Protein AF-A0A6J1PWT7-F1 (afdb_monomer)

Sequence (152 aa):
MKASVVERFNRTLKNDMWKLFTLQGSYRWIDSLPRLLSNYNRRRHRTIRMRPADVTPTVAEQLLRTGYTPNWTTEIFRIAKVQRTNPVMYLLKDVRGEAIAGGFYKHELLRVSNPDVYLVEKVLRKRGNRAFVKWLGMDSSHNSWIDKASVL

Organism: NCBI:txid300111

InterPro domains:
  IPR000953 Chromo/chromo shadow domain [PS50013] (118-152)
  IPR012337 Ribonuclease H-like superfamily [SSF53098] (5-54)
  IPR016197 Chromo-like domain superfamily [SSF54160] (61-150)
  IPR036397 Ribonuclease H superfamily [G3DSA:3.30.420.10] (2-62)

Mean predicted aligned error: 10.71 Å

pLDDT: mean 87.84, std 8.94, range [51.16, 96.56]

Solvent-accessible surface area (backbone atoms only — not comparable to full-atom values): 9424 Å² total; per-residue (Å²): 132,70,65,66,60,58,50,51,51,52,54,53,51,50,53,56,48,52,55,50,26,70,74,69,76,45,86,77,49,76,86,48,42,65,58,52,52,50,52,59,31,67,38,72,37,82,89,80,71,41,30,64,72,72,62,45,74,70,56,47,53,51,44,52,62,69,79,55,57,80,81,69,72,73,55,75,69,43,80,72,44,79,44,90,51,95,74,52,29,34,31,37,15,45,88,90,64,52,74,48,90,65,72,41,44,70,93,78,55,79,88,72,92,59,86,90,68,80,57,76,64,42,79,78,46,77,57,91,70,30,33,31,32,37,44,39,74,57,64,79,90,69,44,45,77,41,54,58,87,75,62,130

Nearest PDB structures (foldseek):
  8jvv-assembly1_A  TM=6.245E-01  e=6.963E+00  synthetic construct
  4mlk-assembly1_A  TM=4.136E-01  e=5.110E+00  Chlamydia trachomatis L2/434/Bu

Structure (mmCIF, N/CA/C/O backbone):
data_AF-A0A6J1PWT7-F1
#
_entry.id   AF-A0A6J1PWT7-F1
#
loop_
_atom_site.group_PDB
_atom_site.id
_atom_site.type_symbol
_atom_site.label_atom_id
_atom_site.label_alt_id
_atom_site.label_comp_id
_atom_site.label_asym_id
_atom_site.label_entity_id
_atom_site.label_seq_id
_atom_site.pdbx_PDB_ins_code
_atom_site.Cartn_x
_atom_site.Cartn_y
_atom_site.Cartn_z
_atom_site.occupancy
_atom_site.B_iso_or_equiv
_atom_site.auth_seq_id
_atom_site.auth_comp_id
_atom_site.auth_asym_id
_atom_site.auth_atom_id
_atom_site.pdbx_PDB_model_num
ATOM 1 N N . MET A 1 1 ? -5.196 -1.458 -10.859 1.00 51.16 1 MET A N 1
ATOM 2 C CA . MET A 1 1 ? -3.811 -1.920 -11.100 1.00 51.16 1 MET A CA 1
ATOM 3 C C . MET A 1 1 ? -2.907 -1.019 -10.272 1.00 51.16 1 MET A C 1
ATOM 5 O O . MET A 1 1 ? -2.998 0.185 -10.443 1.00 51.16 1 MET A O 1
ATOM 9 N N . LYS A 1 2 ? -2.172 -1.552 -9.286 1.00 56.56 2 LYS A N 1
ATOM 10 C CA . LYS A 1 2 ? -1.450 -0.728 -8.298 1.00 56.56 2 LYS A CA 1
ATOM 11 C C . LYS A 1 2 ? -0.297 0.033 -8.968 1.00 56.56 2 LYS A C 1
ATOM 13 O O . LYS A 1 2 ? 0.543 -0.603 -9.608 1.00 56.56 2 LYS A O 1
ATOM 18 N N . ALA A 1 3 ? -0.224 1.352 -8.774 1.00 65.75 3 ALA A N 1
ATOM 19 C CA . ALA A 1 3 ? 0.875 2.195 -9.262 1.00 65.75 3 ALA A CA 1
ATOM 20 C C . ALA A 1 3 ? 2.259 1.669 -8.825 1.00 65.75 3 ALA A C 1
ATOM 22 O O . ALA A 1 3 ? 3.229 1.750 -9.576 1.00 65.75 3 ALA A O 1
ATOM 23 N N . SER A 1 4 ? 2.319 0.985 -7.679 1.00 70.19 4 SER A N 1
ATOM 24 C CA . SER A 1 4 ? 3.531 0.376 -7.120 1.00 70.19 4 SER A CA 1
ATOM 25 C C . SER A 1 4 ? 4.267 -0.614 -8.039 1.00 70.19 4 SER A C 1
ATOM 27 O O . SER A 1 4 ? 5.479 -0.802 -7.899 1.00 70.19 4 SER A O 1
ATOM 29 N N . VAL A 1 5 ? 3.580 -1.259 -8.991 1.00 74.62 5 VAL A N 1
ATOM 30 C CA . VAL A 1 5 ? 4.226 -2.162 -9.965 1.00 74.62 5 VAL A CA 1
ATOM 31 C C . VAL A 1 5 ? 5.031 -1.361 -10.981 1.00 74.62 5 VAL A C 1
ATOM 33 O O . VAL A 1 5 ? 6.203 -1.661 -11.223 1.00 74.62 5 VAL A O 1
ATOM 36 N N . VAL A 1 6 ? 4.413 -0.309 -11.517 1.00 81.00 6 VAL A N 1
ATOM 37 C CA . VAL A 1 6 ? 5.044 0.629 -12.449 1.00 81.00 6 VAL A CA 1
ATOM 38 C C . VAL A 1 6 ? 6.171 1.383 -11.745 1.00 81.00 6 VAL A C 1
ATOM 40 O O . VAL A 1 6 ? 7.259 1.518 -12.295 1.00 81.00 6 VAL A O 1
ATOM 43 N N . GLU A 1 7 ? 5.977 1.791 -10.491 1.00 83.56 7 GLU A N 1
ATOM 44 C CA . GLU A 1 7 ? 7.024 2.425 -9.684 1.00 83.56 7 GLU A CA 1
ATOM 45 C C . GLU A 1 7 ? 8.226 1.507 -9.460 1.00 83.56 7 GLU A C 1
ATOM 47 O O . GLU A 1 7 ? 9.372 1.942 -9.589 1.00 83.56 7 GLU A O 1
ATOM 52 N N . ARG A 1 8 ? 7.996 0.221 -9.162 1.00 84.31 8 ARG A N 1
ATOM 53 C CA . ARG A 1 8 ? 9.081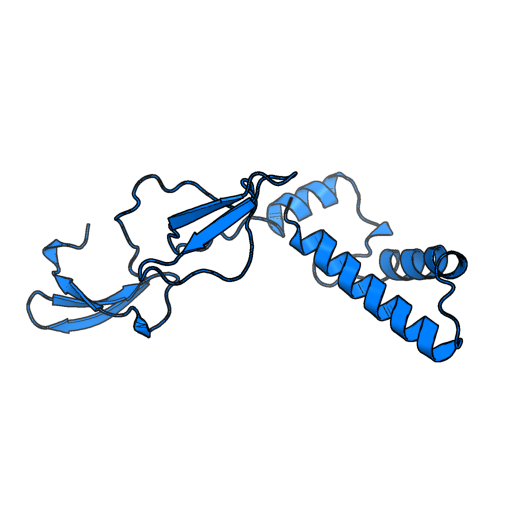 -0.755 -9.002 1.00 84.31 8 ARG A CA 1
ATOM 54 C C . ARG A 1 8 ? 9.853 -0.934 -10.304 1.00 84.31 8 ARG A C 1
ATOM 56 O O . ARG A 1 8 ? 11.082 -0.941 -10.260 1.00 84.31 8 ARG A O 1
ATOM 63 N N . PHE A 1 9 ? 9.148 -1.052 -11.430 1.00 88.69 9 PHE A N 1
ATOM 64 C CA . PHE A 1 9 ? 9.759 -1.095 -12.757 1.00 88.69 9 PHE A CA 1
ATOM 65 C C . PHE A 1 9 ? 10.614 0.152 -13.008 1.00 88.69 9 PHE A C 1
ATOM 67 O O . PHE A 1 9 ? 11.813 0.026 -13.253 1.00 88.69 9 PHE A O 1
ATOM 74 N N . ASN A 1 10 ? 10.035 1.342 -12.835 1.00 90.31 10 ASN A N 1
ATOM 75 C CA . ASN A 1 10 ? 10.714 2.619 -13.041 1.00 90.31 10 ASN A CA 1
ATOM 76 C C . ASN A 1 10 ? 11.950 2.762 -12.151 1.00 90.31 10 ASN A C 1
ATOM 78 O O . ASN A 1 10 ? 12.996 3.205 -12.618 1.00 90.31 10 ASN A O 1
ATOM 82 N N . ARG A 1 11 ? 11.867 2.362 -10.878 1.00 91.75 11 ARG A N 1
ATOM 83 C CA . ARG A 1 11 ? 13.006 2.388 -9.952 1.00 91.75 11 ARG A CA 1
ATOM 84 C C . ARG A 1 11 ? 14.127 1.459 -10.411 1.00 91.75 11 ARG A C 1
ATOM 86 O O . ARG A 1 11 ? 15.285 1.863 -10.410 1.00 91.75 11 ARG A O 1
ATOM 93 N N . THR A 1 12 ? 13.804 0.230 -10.816 1.00 92.38 12 THR A N 1
ATOM 94 C CA . THR A 1 12 ? 14.805 -0.713 -11.334 1.00 92.38 12 THR A CA 1
ATOM 95 C C . THR A 1 12 ? 15.450 -0.192 -12.615 1.00 92.38 12 THR A C 1
ATOM 97 O O . THR A 1 12 ? 16.674 -0.197 -12.711 1.00 92.38 12 THR A O 1
ATOM 100 N N . LEU A 1 13 ? 14.650 0.305 -13.561 1.00 92.62 13 LEU A N 1
ATOM 101 C CA . LEU A 1 13 ? 15.151 0.838 -14.822 1.00 92.62 13 LEU A CA 1
ATOM 102 C C . LEU A 1 13 ? 16.062 2.049 -14.592 1.00 92.62 13 LEU A C 1
ATOM 104 O O . LEU A 1 13 ? 17.173 2.073 -15.110 1.00 92.62 13 LEU A O 1
ATOM 108 N N . LYS A 1 14 ? 15.647 3.001 -13.744 1.00 92.69 14 LYS A N 1
ATOM 109 C CA . LYS A 1 14 ? 16.476 4.153 -13.356 1.00 92.69 14 LYS A CA 1
ATOM 110 C C . LYS A 1 14 ? 17.803 3.715 -12.742 1.00 92.69 14 LYS A C 1
ATOM 112 O O . LYS A 1 14 ? 18.837 4.255 -13.110 1.00 92.69 14 LYS A O 1
ATOM 117 N N . ASN A 1 15 ? 17.797 2.729 -11.846 1.00 94.31 15 ASN A N 1
ATOM 118 C CA . ASN A 1 15 ? 19.030 2.232 -11.232 1.00 94.31 15 ASN A CA 1
ATOM 119 C C . ASN A 1 15 ? 19.996 1.634 -12.264 1.00 94.31 15 ASN A C 1
ATOM 121 O O . ASN A 1 15 ? 21.200 1.866 -12.178 1.00 94.31 15 ASN A O 1
ATOM 125 N N . ASP A 1 16 ? 19.488 0.869 -13.231 1.00 92.75 16 ASP A N 1
ATOM 126 C CA . ASP A 1 16 ? 20.328 0.288 -14.280 1.00 92.75 16 ASP A CA 1
ATOM 127 C C . ASP A 1 16 ? 20.820 1.363 -15.274 1.00 92.75 16 ASP A C 1
ATOM 129 O O . ASP A 1 16 ? 21.974 1.312 -15.699 1.00 92.75 16 ASP A O 1
ATOM 133 N N . MET A 1 17 ? 20.006 2.386 -15.568 1.00 92.62 17 MET A N 1
ATOM 134 C CA . MET A 1 17 ? 20.426 3.567 -16.338 1.00 92.62 17 MET A CA 1
ATOM 135 C C . MET A 1 17 ? 21.554 4.331 -15.640 1.00 92.62 17 MET A C 1
ATOM 137 O O . MET A 1 17 ? 22.563 4.626 -16.270 1.00 92.62 17 MET A O 1
ATOM 141 N N . TRP A 1 18 ? 21.427 4.596 -14.336 1.00 92.94 18 TRP A N 1
ATOM 142 C CA . TRP A 1 18 ? 22.450 5.308 -13.565 1.00 92.94 18 TRP A CA 1
ATOM 143 C C . TRP A 1 18 ? 23.803 4.603 -13.599 1.00 92.94 18 TRP A C 1
ATOM 145 O O . TRP A 1 18 ? 24.820 5.252 -13.820 1.00 92.94 18 TRP A O 1
ATOM 155 N N . LYS A 1 19 ? 23.819 3.272 -13.470 1.00 91.81 19 LYS A N 1
ATOM 156 C CA . LYS A 1 19 ? 25.056 2.489 -13.606 1.00 91.81 19 LYS A CA 1
ATOM 157 C C . LYS A 1 19 ? 25.697 2.671 -14.980 1.00 91.81 19 LYS A C 1
ATOM 159 O O . LYS A 1 19 ? 26.909 2.839 -15.059 1.00 91.81 19 LYS A O 1
ATOM 164 N N . LEU A 1 20 ? 24.903 2.644 -16.054 1.00 90.19 20 LEU A N 1
ATOM 165 C CA . LEU A 1 20 ? 25.423 2.864 -17.406 1.00 90.19 20 LEU A CA 1
ATOM 166 C C . LEU A 1 20 ? 25.964 4.284 -17.588 1.00 90.19 20 LEU A C 1
ATOM 168 O O . LEU A 1 20 ? 27.046 4.439 -18.148 1.00 90.19 20 LEU A O 1
ATOM 172 N N . PHE A 1 21 ? 25.267 5.299 -17.076 1.00 92.12 21 PHE A N 1
ATOM 173 C CA . PHE A 1 21 ? 25.720 6.688 -17.167 1.00 92.12 21 PHE A CA 1
ATOM 174 C C . PHE A 1 21 ? 27.066 6.896 -16.478 1.00 92.12 21 PHE A C 1
ATOM 176 O O . PHE A 1 21 ? 27.952 7.526 -17.051 1.00 92.12 21 PHE A O 1
ATOM 183 N N . THR A 1 22 ? 27.248 6.320 -15.286 1.00 92.12 22 THR A N 1
ATOM 184 C CA . THR A 1 22 ? 28.519 6.395 -14.555 1.00 92.12 22 THR A CA 1
ATOM 185 C C . THR A 1 22 ? 29.657 5.700 -15.304 1.00 92.12 22 THR A C 1
ATOM 187 O O . THR A 1 22 ? 30.769 6.213 -15.314 1.00 92.12 22 THR A O 1
ATOM 190 N N . LEU A 1 23 ? 29.393 4.561 -15.953 1.00 88.88 23 LEU A N 1
ATOM 191 C CA . LEU A 1 23 ? 30.418 3.810 -16.688 1.00 88.88 23 LEU A CA 1
ATOM 192 C C . LEU A 1 23 ? 30.807 4.460 -18.023 1.00 88.88 23 LEU A C 1
ATOM 194 O O . LEU A 1 23 ? 31.966 4.396 -18.416 1.00 88.88 23 LEU A O 1
ATOM 198 N N . GLN A 1 24 ? 29.845 5.049 -18.735 1.00 87.75 24 GLN A N 1
ATOM 199 C CA . GLN A 1 24 ? 30.055 5.605 -20.075 1.00 87.75 24 GLN A CA 1
ATOM 200 C C . GLN A 1 24 ? 30.421 7.100 -20.056 1.00 87.75 24 GLN A C 1
ATOM 202 O O . GLN A 1 24 ? 30.898 7.622 -21.060 1.00 87.75 24 GLN A O 1
ATOM 207 N N . GLY A 1 25 ? 30.162 7.809 -18.950 1.00 87.56 25 GLY A N 1
ATOM 208 C CA . GLY A 1 25 ? 30.348 9.262 -18.858 1.00 87.56 25 GLY A CA 1
ATOM 209 C C . GLY A 1 25 ? 29.354 10.064 -19.710 1.00 87.56 25 GLY A C 1
ATOM 210 O O . GLY A 1 25 ? 29.610 11.217 -20.045 1.00 87.56 25 GLY A O 1
ATOM 211 N N . SER A 1 26 ? 28.225 9.460 -20.097 1.00 86.94 26 SER A N 1
ATOM 212 C CA . SER A 1 26 ? 27.212 10.073 -20.961 1.00 86.94 26 SER A CA 1
ATOM 213 C C . SER A 1 26 ? 25.804 9.793 -20.453 1.00 86.94 26 SER A C 1
ATOM 215 O O . SER A 1 26 ? 25.492 8.679 -20.040 1.00 86.94 26 SER A O 1
ATOM 217 N N . TYR A 1 27 ? 24.932 10.795 -20.553 1.00 88.00 27 TYR A N 1
ATOM 218 C CA . TYR A 1 27 ? 23.511 10.700 -20.202 1.00 88.00 27 TYR A CA 1
ATOM 219 C C . TYR A 1 27 ? 22.617 10.334 -21.396 1.00 88.00 27 TYR A C 1
ATOM 221 O O . TYR A 1 27 ? 21.391 10.415 -2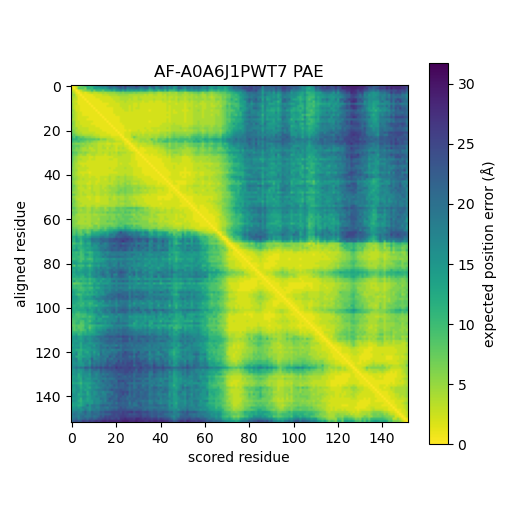1.305 1.00 88.00 27 TYR A O 1
ATOM 229 N N . ARG A 1 28 ? 23.198 9.946 -22.540 1.00 87.25 28 ARG A N 1
ATOM 230 C CA . ARG A 1 28 ? 22.429 9.487 -23.706 1.00 87.25 28 ARG A CA 1
ATOM 231 C C . ARG A 1 28 ? 21.802 8.124 -23.415 1.00 87.25 28 ARG A C 1
ATOM 233 O O . ARG A 1 28 ? 22.474 7.098 -23.409 1.00 87.25 28 ARG A O 1
ATOM 240 N N . TRP A 1 29 ? 20.498 8.118 -23.160 1.00 86.56 29 TRP A N 1
ATOM 241 C CA . TRP A 1 29 ? 19.771 6.921 -22.732 1.00 86.56 29 TRP A CA 1
ATOM 242 C C . TRP A 1 29 ? 18.996 6.215 -23.836 1.00 86.56 29 TRP A C 1
ATOM 244 O O . TRP A 1 29 ? 18.799 5.006 -23.729 1.00 86.56 29 TRP A O 1
ATOM 254 N N . ILE A 1 30 ? 18.567 6.937 -24.875 1.00 91.06 30 ILE A N 1
ATOM 255 C CA . ILE A 1 30 ? 17.691 6.409 -25.933 1.00 91.06 30 ILE A CA 1
ATOM 256 C C . ILE A 1 30 ? 18.317 5.167 -26.580 1.00 91.06 30 ILE A C 1
ATOM 258 O O . ILE A 1 30 ? 17.678 4.119 -26.634 1.00 91.06 30 ILE A O 1
ATOM 262 N N . ASP A 1 31 ? 19.598 5.239 -26.939 1.00 89.25 31 ASP A N 1
ATOM 263 C CA . ASP A 1 31 ? 20.323 4.134 -27.585 1.00 89.25 31 ASP A CA 1
ATOM 264 C C . ASP A 1 31 ? 20.564 2.943 -26.639 1.00 89.25 31 ASP A C 1
ATOM 266 O O . ASP A 1 31 ? 20.703 1.796 -27.066 1.00 89.25 31 ASP A O 1
ATOM 270 N N . SER A 1 32 ? 20.584 3.196 -25.327 1.00 87.50 32 SER A N 1
ATOM 271 C CA . SER A 1 32 ? 20.806 2.175 -24.296 1.00 87.50 32 SER A CA 1
ATOM 272 C C . SER A 1 32 ? 19.521 1.471 -23.857 1.00 87.50 32 SER A C 1
ATOM 274 O O . SER A 1 32 ? 19.578 0.366 -23.304 1.00 87.50 32 SER A O 1
ATOM 276 N N . LEU A 1 33 ? 18.352 2.073 -24.094 1.00 90.19 33 LEU A N 1
ATOM 277 C CA . LEU A 1 33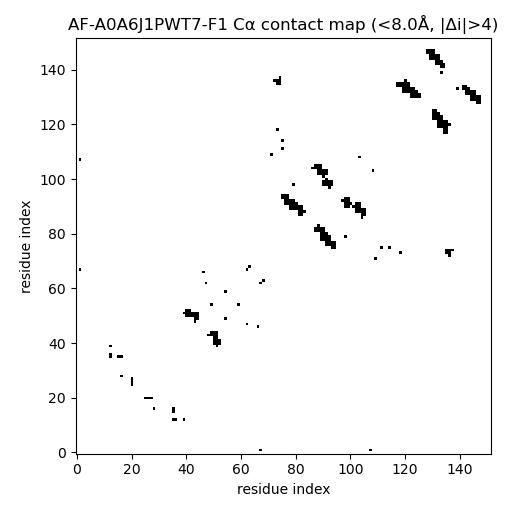 ? 17.068 1.529 -23.653 1.00 90.19 33 LEU A CA 1
ATOM 278 C C . LEU A 1 33 ? 16.768 0.124 -24.178 1.00 90.19 33 LEU A C 1
ATOM 280 O O . LEU A 1 33 ? 16.382 -0.711 -23.355 1.00 90.19 33 LEU A O 1
ATOM 284 N N . PRO A 1 34 ? 16.951 -0.196 -25.477 1.00 94.25 34 PRO A N 1
ATOM 285 C CA . PRO A 1 34 ? 16.660 -1.537 -25.977 1.00 94.25 34 PRO A CA 1
ATOM 286 C C . PRO A 1 34 ? 17.448 -2.612 -25.222 1.00 94.25 34 PRO A C 1
ATOM 288 O O . PRO A 1 34 ? 16.901 -3.649 -24.840 1.00 94.25 34 PRO A O 1
ATOM 291 N N . ARG A 1 35 ? 18.723 -2.332 -24.919 1.00 92.38 35 ARG A N 1
ATOM 292 C CA . ARG A 1 35 ? 19.586 -3.223 -24.136 1.00 92.38 35 ARG A CA 1
ATOM 293 C C . ARG A 1 35 ? 19.083 -3.378 -22.701 1.00 92.38 35 ARG A C 1
ATOM 295 O O . ARG A 1 35 ? 19.005 -4.502 -22.206 1.00 92.38 35 ARG A O 1
ATOM 302 N N . LEU A 1 36 ? 18.736 -2.278 -22.033 1.00 92.88 36 LEU A N 1
ATOM 303 C CA . LEU A 1 36 ? 18.238 -2.297 -20.654 1.00 92.88 36 LEU A CA 1
ATOM 304 C C . LEU A 1 36 ? 16.911 -3.051 -20.523 1.00 92.88 36 LEU A C 1
ATOM 306 O O . LEU A 1 36 ? 16.771 -3.901 -19.642 1.00 92.88 36 LEU A O 1
ATOM 310 N N . LEU A 1 37 ? 15.966 -2.794 -21.428 1.00 93.25 37 LEU A N 1
ATOM 311 C CA . LEU A 1 37 ? 14.675 -3.479 -21.467 1.00 93.25 37 LEU A CA 1
ATOM 312 C C . LEU A 1 37 ? 14.844 -4.969 -21.759 1.00 93.25 37 LEU A C 1
ATOM 314 O O . LEU A 1 37 ? 14.260 -5.802 -21.069 1.00 93.25 37 LEU A O 1
ATOM 318 N N . SER A 1 38 ? 15.697 -5.319 -22.723 1.00 94.62 38 SER A N 1
ATOM 319 C CA . SER A 1 38 ? 16.040 -6.713 -23.015 1.00 94.62 38 SER A CA 1
ATOM 320 C C . SER A 1 38 ? 16.608 -7.427 -21.782 1.00 94.62 38 SER A C 1
ATOM 322 O O . SER A 1 38 ? 16.147 -8.512 -21.420 1.00 94.62 38 SER A O 1
ATOM 324 N N . ASN A 1 39 ? 17.548 -6.797 -21.072 1.00 93.94 39 ASN A N 1
ATOM 325 C CA . ASN A 1 39 ? 18.118 -7.350 -19.843 1.00 93.94 39 ASN A CA 1
ATOM 326 C C . ASN A 1 39 ? 17.060 -7.531 -18.747 1.00 93.94 39 ASN A C 1
ATOM 328 O O . ASN A 1 39 ? 17.037 -8.566 -18.080 1.00 93.94 39 ASN A O 1
ATOM 332 N N . TYR A 1 40 ? 16.170 -6.552 -18.569 1.00 93.56 40 TYR A N 1
ATOM 333 C CA . TYR A 1 40 ? 15.072 -6.630 -17.609 1.00 93.56 40 TYR A CA 1
ATOM 334 C C . TYR A 1 40 ? 14.115 -7.787 -17.930 1.00 93.56 40 TYR A C 1
ATOM 336 O O . TYR A 1 40 ? 13.781 -8.572 -17.038 1.00 93.56 40 TYR A O 1
ATOM 344 N N . ASN A 1 41 ? 13.724 -7.913 -19.202 1.00 94.06 41 ASN A N 1
ATOM 345 C CA . ASN A 1 41 ? 12.759 -8.901 -19.686 1.00 94.06 41 ASN A CA 1
ATOM 346 C C . ASN A 1 41 ? 13.307 -10.333 -19.693 1.00 94.06 41 ASN A C 1
ATOM 348 O O . ASN A 1 41 ? 12.533 -11.280 -19.572 1.00 94.06 41 ASN A O 1
ATOM 352 N N . ARG A 1 42 ? 14.630 -10.503 -19.813 1.00 94.69 42 ARG A N 1
ATOM 353 C CA . ARG A 1 42 ? 15.301 -11.816 -19.805 1.00 94.69 42 ARG A CA 1
ATOM 354 C C . ARG A 1 42 ? 15.809 -12.238 -18.428 1.00 94.69 42 ARG A C 1
ATOM 356 O O . ARG A 1 42 ? 16.128 -13.409 -18.232 1.00 94.69 42 ARG A O 1
ATOM 363 N N . ARG A 1 43 ? 15.901 -11.325 -17.460 1.00 94.25 43 ARG A N 1
ATOM 364 C CA . ARG A 1 43 ? 16.244 -11.675 -16.076 1.00 94.25 43 ARG A CA 1
ATOM 365 C C . ARG A 1 43 ? 15.093 -12.470 -15.463 1.00 94.25 43 ARG A C 1
ATOM 367 O O . ARG A 1 43 ? 13.933 -12.184 -15.729 1.00 94.25 43 ARG A O 1
ATOM 374 N N . ARG A 1 44 ? 15.388 -13.451 -14.610 1.00 92.94 44 ARG A N 1
ATOM 375 C CA . ARG A 1 44 ? 14.358 -14.128 -13.811 1.00 92.94 44 ARG A CA 1
ATOM 376 C C . ARG A 1 44 ? 13.963 -13.246 -12.627 1.00 92.94 44 ARG A C 1
ATOM 378 O O . ARG A 1 44 ? 14.822 -12.797 -11.870 1.00 92.94 44 ARG A O 1
ATOM 385 N N . HIS A 1 45 ? 12.669 -13.003 -12.450 1.00 90.44 45 HIS A N 1
ATOM 386 C CA . HIS A 1 45 ? 12.143 -12.142 -11.389 1.00 90.44 45 HIS A CA 1
ATOM 387 C C . HIS A 1 45 ? 11.632 -12.974 -10.220 1.00 90.44 45 HIS A C 1
ATOM 389 O O . HIS A 1 45 ? 10.865 -13.913 -10.407 1.00 90.44 45 HIS A O 1
ATOM 395 N N . ARG A 1 46 ? 12.012 -12.609 -8.989 1.00 87.56 46 ARG A N 1
ATOM 396 C CA . ARG A 1 46 ? 11.630 -13.352 -7.774 1.00 87.56 46 ARG A CA 1
ATOM 397 C C . ARG A 1 46 ? 10.112 -13.427 -7.576 1.00 87.56 46 ARG A C 1
ATOM 399 O O . ARG A 1 46 ? 9.613 -14.476 -7.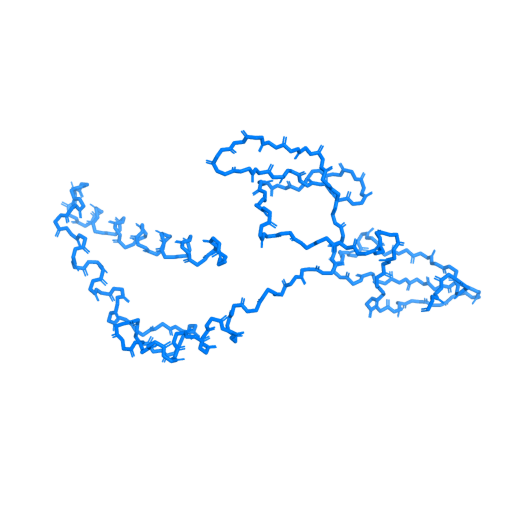192 1.00 87.56 46 ARG A O 1
ATOM 406 N N . THR A 1 47 ? 9.397 -12.329 -7.834 1.00 81.94 47 THR A N 1
ATOM 407 C CA . THR A 1 47 ? 7.946 -12.227 -7.594 1.00 81.94 47 THR A CA 1
ATOM 408 C C . THR A 1 47 ? 7.144 -13.165 -8.493 1.00 81.94 47 THR A C 1
ATOM 410 O O . THR A 1 47 ? 6.315 -13.909 -7.988 1.00 81.94 47 THR A O 1
ATOM 413 N N . ILE A 1 48 ? 7.427 -13.176 -9.797 1.00 86.44 48 ILE A N 1
ATOM 414 C CA . ILE A 1 48 ? 6.726 -14.030 -10.773 1.00 86.44 48 ILE A CA 1
ATOM 415 C C . ILE A 1 48 ? 7.407 -15.395 -10.972 1.00 86.44 48 ILE A C 1
ATOM 417 O O . ILE A 1 48 ? 6.896 -16.249 -11.681 1.00 86.44 48 ILE A O 1
ATOM 421 N N . ARG A 1 49 ? 8.584 -15.600 -10.362 1.00 88.94 49 ARG A N 1
ATOM 422 C CA . ARG A 1 49 ? 9.438 -16.802 -10.447 1.00 88.94 49 ARG A CA 1
ATOM 423 C C . ARG A 1 49 ? 9.876 -17.214 -11.861 1.00 88.94 49 ARG A C 1
ATOM 425 O O . ARG A 1 49 ? 10.486 -18.274 -12.009 1.00 88.94 49 ARG A O 1
ATOM 432 N N . MET A 1 50 ? 9.669 -16.361 -12.859 1.00 93.06 50 MET A N 1
ATOM 433 C CA . MET A 1 50 ? 10.022 -16.563 -14.269 1.00 93.06 50 MET A CA 1
ATOM 434 C C . MET A 1 50 ? 10.589 -15.281 -14.894 1.00 93.06 50 MET A C 1
ATOM 436 O O . MET A 1 50 ? 10.756 -14.269 -14.203 1.00 93.06 50 MET A O 1
ATOM 440 N N . ARG A 1 51 ? 10.949 -15.333 -16.180 1.00 94.44 51 ARG A N 1
ATOM 441 C CA . ARG A 1 51 ? 11.365 -14.150 -16.943 1.00 94.44 51 ARG A CA 1
ATOM 442 C C . ARG A 1 51 ? 10.120 -13.414 -17.446 1.00 94.44 51 ARG A C 1
ATOM 444 O O . ARG A 1 51 ? 9.204 -14.088 -17.909 1.00 94.44 51 ARG A O 1
ATOM 451 N N . PRO A 1 52 ? 10.069 -12.071 -17.400 1.00 93.12 52 PRO A N 1
ATOM 452 C CA . PRO A 1 52 ? 8.937 -11.324 -17.944 1.00 93.12 52 PRO A CA 1
ATOM 453 C C . PRO A 1 52 ? 8.631 -11.654 -19.410 1.00 93.12 52 PRO A C 1
ATOM 455 O O . PRO A 1 52 ? 7.467 -11.693 -19.785 1.00 93.12 52 PRO A O 1
ATOM 458 N N . ALA A 1 53 ? 9.657 -11.947 -20.217 1.00 94.62 53 ALA A N 1
ATOM 459 C CA . ALA A 1 53 ? 9.489 -12.330 -21.620 1.00 94.62 53 ALA A CA 1
ATOM 460 C C . ALA A 1 53 ? 8.747 -13.665 -21.834 1.00 94.62 53 ALA A C 1
ATOM 462 O O . ALA A 1 53 ? 8.216 -13.876 -22.918 1.00 94.62 53 ALA A O 1
ATOM 463 N N . ASP A 1 54 ? 8.701 -14.548 -20.830 1.00 94.81 54 ASP A N 1
ATOM 464 C CA . ASP A 1 54 ? 8.055 -15.866 -20.940 1.00 94.81 54 ASP A CA 1
ATOM 465 C C . ASP A 1 54 ? 6.607 -15.865 -20.415 1.00 94.81 54 ASP A C 1
ATOM 467 O O . ASP A 1 54 ? 5.966 -16.914 -20.345 1.00 94.81 54 ASP A O 1
ATOM 471 N N . VAL A 1 55 ? 6.092 -14.714 -19.974 1.00 91.12 55 VAL A N 1
ATOM 472 C CA . VAL A 1 55 ? 4.757 -14.629 -19.373 1.00 91.12 55 VAL A CA 1
ATOM 473 C C . VAL A 1 55 ? 3.692 -14.745 -20.465 1.00 91.12 55 VAL A C 1
ATOM 475 O O . VAL A 1 55 ? 3.578 -13.879 -21.329 1.00 91.12 55 VAL A O 1
ATOM 478 N N . THR A 1 56 ? 2.870 -15.792 -20.398 1.00 93.88 56 THR A N 1
ATOM 479 C CA . THR A 1 56 ? 1.683 -15.947 -21.250 1.00 93.88 56 THR A CA 1
ATOM 480 C C . THR A 1 56 ? 0.487 -15.169 -20.678 1.00 93.88 56 THR A C 1
ATOM 482 O O . THR A 1 56 ? 0.462 -14.894 -19.474 1.00 93.88 56 THR A O 1
ATOM 485 N N . PRO A 1 57 ? -0.548 -14.843 -21.480 1.00 90.75 57 PRO A N 1
ATOM 486 C CA . PRO A 1 57 ? -1.741 -14.144 -20.985 1.00 90.75 57 PRO A CA 1
ATOM 487 C C . PRO A 1 57 ? -2.429 -14.853 -19.807 1.00 90.75 57 PRO A C 1
ATOM 489 O O . PRO A 1 57 ? -2.790 -14.214 -18.823 1.00 90.75 57 PRO A O 1
ATOM 492 N N . THR A 1 58 ? -2.524 -16.184 -19.853 1.00 89.00 58 THR A N 1
ATOM 493 C CA . THR A 1 58 ? -3.120 -16.997 -18.780 1.00 89.00 58 THR A CA 1
ATOM 494 C C . THR A 1 58 ? -2.328 -16.910 -17.476 1.00 89.00 58 THR A C 1
ATOM 496 O O . THR A 1 58 ? -2.894 -16.737 -16.395 1.00 89.00 58 THR A O 1
ATOM 499 N N . VAL A 1 59 ? -0.998 -16.967 -17.566 1.00 87.50 59 VAL A N 1
ATOM 500 C CA . VAL A 1 59 ? -0.109 -16.797 -16.413 1.00 87.50 59 VAL A CA 1
ATOM 501 C C . VAL A 1 59 ? -0.180 -15.364 -15.886 1.00 87.50 59 VAL A C 1
ATOM 503 O O . VAL A 1 59 ? -0.193 -15.168 -14.672 1.00 87.50 59 VAL A O 1
ATOM 506 N N . ALA A 1 60 ? -0.273 -14.360 -16.762 1.00 85.81 60 ALA A N 1
ATOM 507 C CA . ALA A 1 60 ? -0.427 -12.964 -16.364 1.00 85.81 60 ALA A CA 1
ATOM 508 C C . ALA A 1 60 ? -1.705 -12.749 -15.540 1.00 85.81 60 ALA A C 1
ATOM 510 O O . ALA A 1 60 ? -1.634 -12.155 -14.464 1.00 85.81 60 ALA A O 1
ATOM 511 N N . GLU A 1 61 ? -2.848 -13.277 -15.983 1.00 84.19 61 GLU A N 1
ATOM 512 C CA . GLU A 1 61 ? -4.109 -13.203 -15.235 1.00 84.19 61 GLU A CA 1
ATOM 513 C C . GLU A 1 61 ? -4.000 -13.870 -13.861 1.00 84.19 61 GLU A C 1
ATOM 515 O O . GLU A 1 61 ? -4.391 -13.290 -12.842 1.00 84.19 61 GLU A O 1
ATOM 520 N N . GLN A 1 62 ? -3.406 -15.063 -13.799 1.00 84.00 62 GLN A N 1
ATOM 521 C CA . GLN A 1 62 ? -3.197 -15.767 -12.538 1.00 84.00 62 GLN A CA 1
ATOM 522 C C . GLN A 1 62 ? -2.273 -14.987 -11.594 1.00 84.00 62 GLN A C 1
ATOM 524 O O . GLN A 1 62 ? -2.567 -14.878 -10.400 1.00 84.00 62 GLN A O 1
ATOM 529 N N . LEU A 1 63 ? -1.169 -14.435 -12.105 1.00 82.06 63 LEU A N 1
ATOM 530 C CA . LEU A 1 63 ? -0.237 -13.613 -11.335 1.00 82.06 63 LEU A CA 1
ATOM 531 C C . LEU A 1 63 ? -0.933 -12.361 -10.808 1.00 82.06 63 LEU A C 1
ATOM 533 O O . LEU A 1 63 ? -0.818 -12.087 -9.618 1.00 82.06 63 LEU A O 1
ATOM 537 N N . LEU A 1 64 ? -1.699 -11.654 -11.645 1.00 78.06 64 LEU A N 1
ATOM 538 C CA . LEU A 1 64 ? -2.491 -10.482 -11.256 1.00 78.06 64 LEU A CA 1
ATOM 539 C C . LEU A 1 64 ? -3.497 -10.815 -10.151 1.00 78.06 64 LEU A C 1
ATOM 541 O O . LEU A 1 64 ? -3.603 -10.077 -9.172 1.00 78.06 64 LEU A O 1
ATOM 545 N N . ARG A 1 65 ? -4.178 -11.958 -10.254 1.00 72.44 65 ARG A N 1
ATOM 546 C CA . ARG A 1 65 ? -5.132 -12.411 -9.239 1.00 72.44 65 ARG A CA 1
ATOM 547 C C . ARG A 1 65 ? -4.466 -12.813 -7.923 1.00 72.44 65 ARG A C 1
ATOM 549 O O . ARG A 1 65 ? -5.029 -12.548 -6.874 1.00 72.44 65 ARG A O 1
ATOM 556 N N . THR A 1 66 ? -3.307 -13.471 -7.957 1.00 71.69 66 THR A N 1
ATOM 557 C CA . THR A 1 66 ? -2.690 -14.092 -6.763 1.00 71.69 66 THR A CA 1
ATOM 558 C C . THR A 1 66 ? -1.626 -13.227 -6.093 1.00 71.69 66 THR A C 1
ATOM 560 O O . THR A 1 66 ? -1.563 -13.159 -4.871 1.00 71.69 66 THR A O 1
ATOM 563 N N . GLY A 1 67 ? -0.778 -12.562 -6.877 1.00 60.66 67 GLY A N 1
ATOM 564 C CA . GLY A 1 67 ? 0.331 -11.740 -6.391 1.00 60.66 67 GLY A CA 1
ATOM 565 C C . GLY A 1 67 ? -0.032 -10.273 -6.167 1.00 60.66 67 GLY A C 1
ATOM 566 O O . GLY A 1 67 ? 0.779 -9.524 -5.620 1.00 60.66 67 GLY A O 1
ATOM 567 N N . TYR A 1 68 ? -1.225 -9.852 -6.600 1.00 60.84 68 TYR A N 1
ATOM 568 C CA . TYR A 1 68 ? -1.662 -8.457 -6.544 1.00 60.84 68 TYR A CA 1
ATOM 569 C C . TYR A 1 68 ? -3.071 -8.286 -5.975 1.00 60.84 68 TYR A C 1
ATOM 571 O O . TYR A 1 68 ? -3.661 -7.215 -6.157 1.00 60.84 68 TYR A O 1
ATOM 579 N N . THR A 1 69 ? -3.576 -9.272 -5.217 1.00 56.06 69 THR A N 1
ATOM 580 C CA . THR A 1 69 ? -4.698 -9.032 -4.304 1.00 56.06 69 THR A CA 1
ATOM 581 C C . THR A 1 69 ? -4.403 -7.761 -3.501 1.00 56.06 69 THR A C 1
ATOM 583 O O . THR A 1 69 ? -3.292 -7.568 -2.977 1.00 56.06 69 THR A O 1
ATOM 586 N N . PRO A 1 70 ? -5.344 -6.809 -3.439 1.00 54.28 70 PRO A N 1
ATOM 587 C CA . PRO A 1 70 ? -5.209 -5.717 -2.509 1.00 54.28 70 PRO A CA 1
ATOM 588 C C . PRO A 1 70 ? -5.299 -6.302 -1.100 1.00 54.28 70 PRO A C 1
ATOM 590 O O . PRO A 1 70 ? -6.383 -6.591 -0.609 1.00 54.28 70 PRO A O 1
ATOM 593 N N . ASN A 1 71 ? -4.152 -6.478 -0.444 1.00 64.75 71 ASN A N 1
ATOM 594 C CA . ASN A 1 71 ? -4.111 -6.488 1.012 1.00 64.75 71 ASN A CA 1
ATOM 595 C C . ASN A 1 71 ? -4.448 -5.062 1.445 1.00 64.75 71 ASN A C 1
ATOM 597 O O . ASN A 1 71 ? -3.558 -4.221 1.580 1.00 64.75 71 ASN A O 1
ATOM 601 N N . TRP A 1 72 ? -5.744 -4.769 1.511 1.00 74.88 72 TRP A N 1
ATOM 602 C CA . TRP A 1 72 ? -6.247 -3.568 2.149 1.00 74.88 72 TRP A CA 1
ATOM 603 C C . TRP A 1 72 ? -5.778 -3.590 3.599 1.00 74.88 72 TRP A C 1
ATOM 605 O O . TRP A 1 72 ? -5.862 -4.625 4.265 1.00 74.88 72 TRP A O 1
ATOM 615 N N . THR A 1 73 ? -5.253 -2.469 4.082 1.00 77.25 73 THR A N 1
ATOM 616 C CA . THR A 1 73 ? -5.059 -2.304 5.519 1.00 77.25 73 THR A CA 1
ATOM 617 C C . THR A 1 73 ? -6.430 -2.303 6.186 1.00 77.25 73 THR A C 1
ATOM 619 O O . THR A 1 73 ? -7.396 -1.786 5.628 1.00 77.25 73 THR A O 1
ATOM 622 N N . THR A 1 74 ? -6.527 -2.877 7.382 1.00 81.44 74 THR A N 1
ATOM 623 C CA . THR A 1 74 ? -7.747 -2.810 8.204 1.00 81.44 74 THR A CA 1
ATOM 624 C C . THR A 1 74 ? -7.920 -1.454 8.883 1.00 81.44 74 THR A C 1
ATOM 626 O O . THR A 1 74 ? -8.964 -1.192 9.470 1.00 81.44 74 THR A O 1
ATOM 629 N N . GLU A 1 75 ? -6.898 -0.600 8.814 1.00 85.94 75 GLU A N 1
ATOM 630 C CA . GLU A 1 75 ? -6.931 0.754 9.348 1.00 85.94 75 GLU A CA 1
ATOM 631 C C . GLU A 1 75 ? -7.904 1.638 8.555 1.00 85.94 75 GLU A C 1
ATOM 633 O O . GLU A 1 75 ? -7.898 1.660 7.320 1.00 85.94 75 GLU A O 1
ATOM 638 N N . ILE A 1 76 ? -8.755 2.358 9.288 1.00 88.19 76 ILE A N 1
ATOM 639 C CA . ILE A 1 76 ? -9.755 3.269 8.737 1.00 88.19 76 ILE A CA 1
ATOM 640 C C . ILE A 1 76 ? -9.159 4.675 8.701 1.00 88.19 76 ILE A C 1
ATOM 642 O O . ILE A 1 76 ? -8.808 5.236 9.736 1.00 88.19 76 ILE A O 1
ATOM 646 N N . PHE A 1 77 ? -9.120 5.270 7.511 1.00 91.12 77 PHE A N 1
ATOM 647 C CA . PHE A 1 77 ? -8.668 6.644 7.306 1.00 91.12 77 PHE A CA 1
ATOM 648 C C . PHE A 1 77 ? -9.820 7.551 6.887 1.00 91.12 77 PHE A C 1
ATOM 650 O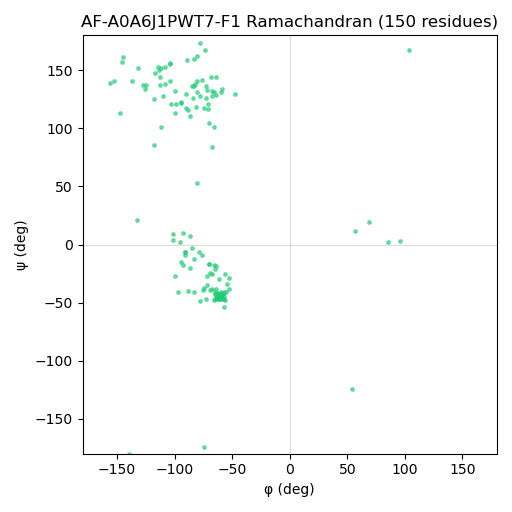 O . PHE A 1 77 ? -10.772 7.125 6.225 1.00 91.12 77 PHE A O 1
ATOM 657 N N . ARG A 1 78 ? -9.715 8.837 7.226 1.00 93.44 78 ARG A N 1
ATOM 658 C CA . ARG A 1 78 ? -10.681 9.864 6.817 1.00 93.44 78 ARG A CA 1
ATOM 659 C C . ARG A 1 78 ? -10.094 10.716 5.700 1.00 93.44 78 ARG A C 1
ATOM 661 O O . ARG A 1 78 ? -8.924 11.081 5.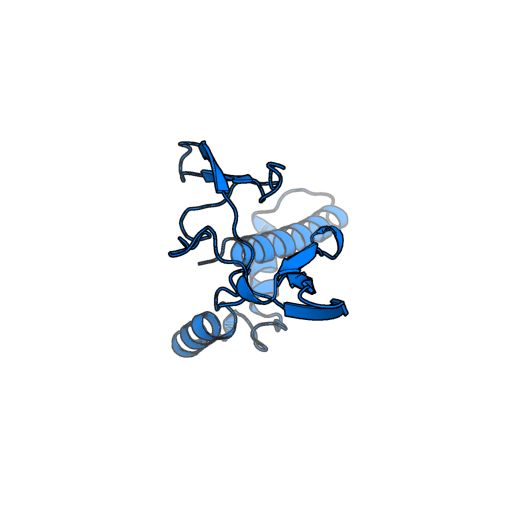733 1.00 93.44 78 ARG A O 1
ATOM 668 N N . ILE A 1 79 ? -10.914 11.080 4.716 1.00 94.88 79 ILE A N 1
ATOM 669 C CA . ILE A 1 79 ? -10.501 12.022 3.669 1.00 94.88 79 ILE A CA 1
ATOM 670 C C . ILE A 1 79 ? -10.402 13.414 4.299 1.00 94.88 79 ILE A C 1
ATOM 672 O O . ILE A 1 79 ? -11.400 13.967 4.756 1.00 94.88 79 ILE A O 1
ATOM 676 N N . ALA A 1 80 ? -9.198 13.979 4.319 1.00 95.69 80 ALA A N 1
ATOM 677 C CA . ALA A 1 80 ? -8.945 15.341 4.774 1.00 95.69 80 ALA A CA 1
ATOM 678 C C . ALA A 1 80 ? -9.220 16.361 3.662 1.00 95.69 80 ALA A C 1
ATOM 680 O O . ALA A 1 80 ? -9.798 17.417 3.911 1.00 95.69 80 ALA A O 1
ATOM 681 N N . LYS A 1 81 ? -8.814 16.046 2.425 1.00 96.06 81 LYS A N 1
ATOM 682 C CA . LYS A 1 81 ? -8.970 16.936 1.268 1.00 96.06 81 LYS A CA 1
ATOM 683 C C . LYS A 1 81 ? -9.070 16.141 -0.028 1.00 96.06 81 LYS A C 1
ATOM 685 O O . LYS A 1 81 ? -8.329 15.185 -0.233 1.00 96.06 81 LYS A O 1
ATOM 690 N N . VAL A 1 82 ? -9.938 16.590 -0.931 1.00 96.56 82 VAL A N 1
ATOM 691 C CA . VAL A 1 82 ? -9.982 16.112 -2.320 1.00 96.56 82 VAL A CA 1
ATOM 692 C C . VAL A 1 82 ? -9.249 17.120 -3.199 1.00 96.56 82 VAL A C 1
ATOM 694 O O . VAL A 1 82 ? -9.616 18.293 -3.249 1.00 96.56 82 VAL A O 1
ATOM 697 N N . GLN A 1 83 ? -8.208 16.672 -3.890 1.00 95.62 83 GLN A N 1
ATOM 698 C CA . GLN A 1 83 ? -7.465 17.459 -4.867 1.00 95.62 83 GLN A CA 1
ATOM 699 C C . GLN A 1 83 ? -7.936 17.084 -6.273 1.00 95.62 83 GLN A C 1
ATOM 701 O O . GLN A 1 83 ? -7.729 15.966 -6.742 1.00 95.62 83 GLN A O 1
ATOM 706 N N . ARG A 1 84 ? -8.579 18.031 -6.963 1.00 92.81 84 ARG A N 1
ATOM 707 C CA . ARG A 1 84 ? -9.105 17.849 -8.327 1.00 92.81 84 ARG A CA 1
ATOM 708 C C . ARG A 1 84 ? -8.011 18.000 -9.395 1.00 92.81 84 ARG A C 1
ATOM 710 O O . ARG A 1 84 ? -8.137 18.800 -10.313 1.00 92.81 84 ARG A O 1
ATOM 717 N N . THR A 1 85 ? -6.921 17.259 -9.241 1.00 89.94 85 THR A N 1
ATOM 718 C CA . THR A 1 85 ? -5.896 17.065 -10.276 1.00 89.94 85 THR A CA 1
ATOM 719 C C . THR A 1 85 ? -6.381 16.052 -11.319 1.00 89.94 85 THR A C 1
ATOM 721 O O . THR A 1 85 ? -7.432 15.434 -11.143 1.00 89.94 85 THR A O 1
ATOM 724 N N . ASN A 1 86 ? -5.633 15.861 -12.408 1.00 86.12 86 ASN A N 1
ATOM 725 C CA . ASN A 1 86 ? -5.891 14.790 -13.370 1.00 86.12 86 ASN A CA 1
ATOM 726 C C . ASN A 1 86 ? -4.749 13.756 -13.312 1.00 86.12 86 ASN A C 1
ATOM 728 O O . ASN A 1 86 ? -3.682 14.042 -13.860 1.00 86.12 86 ASN A O 1
ATOM 732 N N . PRO A 1 87 ? -4.925 12.596 -12.641 1.00 86.56 87 PRO A N 1
ATOM 733 C CA . PRO A 1 87 ? -6.148 12.094 -11.997 1.00 86.56 87 PRO A CA 1
ATOM 734 C C . PRO A 1 87 ? -6.426 12.701 -10.606 1.00 86.56 87 PRO A C 1
ATOM 736 O O . PRO A 1 87 ? -5.535 13.269 -9.974 1.00 86.56 87 PRO A O 1
ATOM 739 N N . VAL A 1 88 ? -7.674 12.578 -10.124 1.00 92.62 88 VAL A N 1
ATOM 740 C CA . VAL A 1 88 ? -8.114 13.104 -8.813 1.00 92.62 88 VAL A CA 1
ATOM 741 C C . VAL A 1 88 ? -7.396 12.375 -7.679 1.00 92.62 88 VAL A C 1
ATOM 743 O O . VAL A 1 88 ? -7.402 11.142 -7.637 1.00 92.62 88 VAL A O 1
ATOM 746 N N . MET A 1 89 ? -6.841 13.141 -6.739 1.00 95.12 89 MET A N 1
ATOM 747 C CA . MET A 1 89 ? -6.130 12.630 -5.566 1.00 95.12 89 MET A CA 1
ATOM 748 C C . MET A 1 89 ? -6.872 12.951 -4.263 1.00 95.12 89 MET A C 1
ATOM 750 O O . MET A 1 89 ? -7.547 13.974 -4.136 1.00 95.12 89 MET A O 1
ATOM 754 N N . TYR A 1 90 ? -6.714 12.084 -3.270 1.00 95.75 90 TYR A N 1
ATOM 755 C CA . TYR A 1 90 ? -7.285 12.202 -1.933 1.00 95.75 90 TYR A CA 1
ATOM 756 C C . TYR A 1 90 ? -6.155 12.287 -0.911 1.00 95.75 90 TYR A C 1
ATOM 758 O O . TYR A 1 90 ? -5.291 11.415 -0.866 1.00 95.75 90 TYR A O 1
ATOM 766 N N . LEU A 1 91 ? -6.170 13.327 -0.081 1.00 96.00 91 LEU A N 1
ATOM 767 C CA . LEU A 1 91 ? -5.314 13.411 1.097 1.00 96.00 91 LEU A CA 1
ATOM 768 C C . LEU A 1 91 ? -6.059 12.800 2.274 1.00 96.00 91 LEU A C 1
ATOM 770 O O . LEU A 1 91 ? -7.216 13.157 2.528 1.00 96.00 91 LEU A O 1
ATOM 774 N N . LEU A 1 92 ? -5.402 11.887 2.977 1.00 95.25 92 LEU A N 1
ATOM 775 C CA . LEU A 1 92 ? -5.982 11.165 4.100 1.00 95.25 92 LEU A CA 1
ATOM 776 C C . LEU A 1 92 ? -5.448 11.706 5.423 1.00 95.25 92 LEU A C 1
ATOM 778 O O . LEU A 1 92 ? -4.358 12.272 5.485 1.00 95.25 92 LEU A O 1
ATOM 782 N N . LYS A 1 93 ? -6.221 11.500 6.482 1.00 94.50 93 LYS A N 1
ATOM 783 C CA . LYS A 1 93 ? -5.792 11.664 7.865 1.00 94.50 93 LYS A CA 1
ATOM 784 C C . LYS A 1 93 ? -6.201 10.454 8.693 1.00 94.50 93 LYS A C 1
ATOM 786 O O . LYS A 1 93 ? -7.191 9.788 8.365 1.00 94.50 93 LYS A O 1
ATOM 791 N N . ASP A 1 94 ? -5.435 10.185 9.736 1.00 89.81 94 ASP A N 1
ATOM 792 C CA . ASP A 1 94 ? -5.709 9.114 10.686 1.00 89.81 94 ASP A CA 1
ATOM 793 C C . ASP A 1 94 ? -6.882 9.464 11.630 1.00 89.81 94 ASP A C 1
ATOM 795 O O . ASP A 1 94 ? -7.567 10.487 11.487 1.00 89.81 94 ASP A O 1
ATOM 799 N N . VAL A 1 95 ? -7.130 8.589 12.609 1.00 86.12 95 VAL A N 1
ATOM 800 C CA . VAL A 1 95 ? -8.166 8.783 13.635 1.00 86.12 95 VAL A CA 1
ATOM 801 C C . VAL A 1 95 ? -7.855 9.937 14.601 1.00 86.12 95 VAL A C 1
ATOM 803 O O . VAL A 1 95 ? -8.782 10.529 15.154 1.00 86.12 95 VAL A O 1
ATOM 806 N N . ARG A 1 96 ? -6.576 10.289 14.785 1.00 87.38 96 ARG A N 1
ATOM 807 C CA . ARG A 1 96 ? -6.110 11.400 15.635 1.00 87.38 96 ARG A CA 1
ATOM 808 C C . ARG A 1 96 ? -6.170 12.748 14.916 1.00 87.38 96 ARG A C 1
ATOM 810 O O . ARG A 1 96 ? -6.109 13.787 15.562 1.00 87.38 96 ARG A O 1
ATOM 817 N N . GLY A 1 97 ? -6.362 12.729 13.600 1.00 89.94 97 GLY A N 1
ATOM 818 C CA . GLY A 1 97 ? -6.388 13.907 12.746 1.00 89.94 97 GLY A CA 1
ATOM 819 C C . GLY A 1 97 ? -5.050 14.217 12.076 1.00 89.94 97 GLY A C 1
ATOM 820 O O . GLY A 1 97 ? -4.990 15.195 11.330 1.00 89.94 97 GLY A O 1
ATOM 821 N N . GLU A 1 98 ? -4.027 13.386 12.275 1.00 91.31 98 GLU A N 1
ATOM 822 C CA . GLU A 1 98 ? -2.711 13.542 11.663 1.00 91.31 98 GLU A CA 1
ATOM 823 C C . GLU A 1 98 ? -2.766 13.196 10.176 1.00 91.31 98 GLU A C 1
ATOM 825 O O . GLU A 1 98 ? -3.393 12.219 9.758 1.00 91.31 98 GLU A O 1
ATOM 830 N N . ALA A 1 99 ? -2.118 14.015 9.350 1.00 93.88 99 ALA A N 1
ATOM 831 C CA . ALA A 1 99 ? -2.111 13.818 7.907 1.00 93.88 99 ALA A CA 1
ATOM 832 C C . ALA A 1 99 ? -1.246 12.611 7.516 1.00 93.88 99 ALA A C 1
ATOM 834 O O . ALA A 1 99 ? -0.093 12.490 7.928 1.00 93.88 99 ALA A O 1
ATOM 835 N N . ILE A 1 100 ? -1.776 11.755 6.643 1.00 91.62 100 ILE A N 1
ATOM 836 C CA . ILE A 1 100 ? -1.005 10.672 6.036 1.00 91.62 100 ILE A CA 1
ATOM 837 C C . ILE A 1 100 ? -0.186 11.244 4.883 1.00 91.62 100 ILE A C 1
ATOM 839 O O . ILE A 1 100 ? -0.705 11.957 4.020 1.00 91.62 100 ILE A O 1
ATOM 843 N N . ALA A 1 101 ? 1.103 10.918 4.860 1.00 90.12 101 ALA A N 1
ATOM 844 C CA . ALA A 1 101 ? 1.999 11.363 3.807 1.00 90.12 101 ALA A CA 1
ATOM 845 C C . ALA A 1 101 ? 1.584 10.787 2.440 1.00 90.12 101 ALA A C 1
ATOM 847 O O . ALA A 1 101 ? 1.450 9.575 2.276 1.00 90.12 101 ALA A O 1
ATOM 848 N N . GLY A 1 102 ? 1.452 11.671 1.448 1.00 89.50 102 GLY A N 1
ATOM 849 C CA . GLY A 1 102 ? 1.128 11.317 0.065 1.00 89.50 102 GLY A CA 1
ATOM 850 C C . GLY A 1 102 ? -0.326 11.590 -0.334 1.00 89.50 102 GLY A C 1
ATOM 851 O O . GLY A 1 102 ? -1.188 11.893 0.488 1.00 89.50 102 GLY A O 1
ATOM 852 N N . GLY A 1 103 ? -0.578 11.520 -1.642 1.00 91.62 103 GLY A N 1
ATOM 853 C CA . GLY A 1 103 ? -1.915 11.571 -2.228 1.00 91.62 103 GLY A CA 1
ATOM 854 C C . GLY A 1 103 ? -2.307 10.199 -2.761 1.00 91.62 103 GLY A C 1
ATOM 855 O O . GLY A 1 103 ? -1.484 9.518 -3.367 1.00 91.62 103 GLY A O 1
ATOM 856 N N . PHE A 1 104 ? -3.557 9.807 -2.534 1.00 92.12 104 PHE A N 1
ATOM 857 C CA . PHE A 1 104 ? -4.075 8.485 -2.884 1.00 92.12 104 PHE A CA 1
ATOM 858 C C . PHE A 1 104 ? -5.110 8.588 -3.995 1.00 92.12 104 PHE A C 1
ATOM 860 O O . PHE A 1 104 ? -5.900 9.533 -4.025 1.00 92.12 104 PHE A O 1
ATOM 867 N N . TYR A 1 105 ? -5.153 7.613 -4.897 1.00 91.25 105 TYR A N 1
ATOM 868 C CA . TYR A 1 105 ? -6.171 7.567 -5.943 1.00 91.25 105 TYR A CA 1
ATOM 869 C C . TYR A 1 105 ? -7.426 6.818 -5.495 1.00 91.25 105 TYR A C 1
ATOM 871 O O . TYR A 1 105 ? -7.389 5.951 -4.628 1.00 91.25 105 TYR A O 1
ATOM 879 N N . LYS A 1 106 ? -8.558 7.072 -6.166 1.00 89.12 106 LYS A N 1
ATOM 880 C CA . LYS A 1 106 ? -9.842 6.404 -5.872 1.00 89.12 106 LYS A CA 1
ATOM 881 C C . LYS A 1 106 ? -9.746 4.872 -5.852 1.00 89.12 106 LYS A C 1
ATOM 883 O O . LYS A 1 106 ? -10.395 4.233 -5.038 1.00 89.12 106 LYS A O 1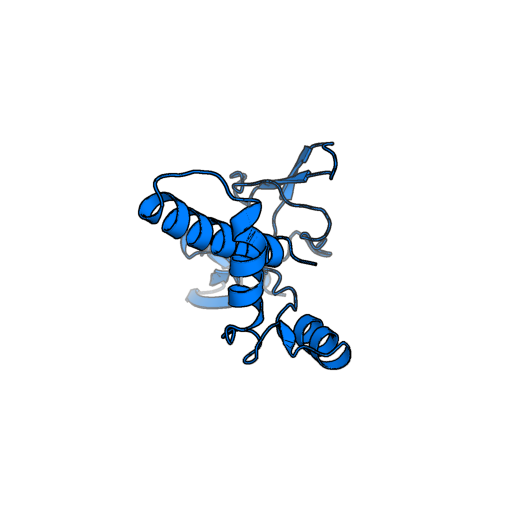
ATOM 888 N N . HIS A 1 107 ? -8.963 4.283 -6.755 1.00 83.88 107 HIS A N 1
ATOM 889 C CA . HIS A 1 107 ? -8.816 2.827 -6.867 1.00 83.88 107 HIS A CA 1
ATOM 890 C C . HIS A 1 107 ? -7.874 2.221 -5.810 1.00 83.88 107 HIS A C 1
ATOM 892 O O . HIS A 1 107 ? -7.744 1.001 -5.739 1.00 83.88 107 HIS A O 1
ATOM 898 N N . GLU A 1 108 ? -7.210 3.064 -5.018 1.00 85.38 108 GLU A N 1
ATOM 899 C CA . GLU A 1 108 ? -6.365 2.701 -3.876 1.00 85.38 108 GLU A CA 1
ATOM 900 C C . GLU A 1 108 ? -7.090 2.917 -2.546 1.00 85.38 108 GLU A C 1
ATOM 902 O O . GLU A 1 108 ? -6.467 2.827 -1.493 1.00 85.38 108 GLU A O 1
ATOM 907 N N . LEU A 1 109 ? -8.396 3.199 -2.582 1.00 89.56 109 LEU A N 1
ATOM 908 C CA . LEU A 1 109 ? -9.234 3.392 -1.407 1.00 89.56 109 LEU A CA 1
ATOM 909 C C . LEU A 1 109 ? -10.433 2.449 -1.470 1.00 89.56 109 LEU A C 1
ATOM 911 O O . LEU A 1 109 ? -11.081 2.315 -2.510 1.00 89.56 109 LEU A O 1
ATOM 915 N N . LEU A 1 110 ? -10.760 1.843 -0.333 1.00 88.50 110 LEU A N 1
ATOM 916 C CA . LEU A 1 110 ? -11.986 1.079 -0.151 1.00 88.50 110 LEU A CA 1
ATOM 917 C C . LEU A 1 110 ? -12.907 1.842 0.802 1.00 88.50 110 LEU A C 1
ATOM 919 O O . LEU A 1 110 ? -12.498 2.235 1.893 1.00 88.50 110 LEU A O 1
ATOM 923 N N . ARG A 1 111 ? -14.158 2.066 0.391 1.00 89.62 111 ARG A N 1
ATOM 924 C CA . ARG A 1 111 ? -15.156 2.686 1.267 1.00 89.62 111 ARG A CA 1
ATOM 925 C C . ARG A 1 111 ? -15.575 1.678 2.335 1.00 89.62 111 ARG A C 1
ATOM 927 O O . ARG A 1 111 ? -16.013 0.581 2.004 1.00 89.62 111 ARG A O 1
ATOM 934 N N . VAL A 1 112 ? -15.468 2.077 3.596 1.00 87.62 112 VAL A N 1
ATOM 935 C CA . VAL A 1 112 ? -15.892 1.273 4.746 1.00 87.62 112 VAL A CA 1
ATOM 936 C C . VAL A 1 112 ? -17.387 1.488 4.998 1.00 87.62 112 VAL A C 1
ATOM 938 O O . VAL A 1 112 ? -17.859 2.625 4.942 1.00 87.62 112 VAL A O 1
ATOM 941 N N . SER A 1 113 ? -18.129 0.410 5.270 1.00 88.06 113 SER A N 1
ATOM 942 C CA . SER A 1 113 ? -19.561 0.489 5.603 1.00 88.06 113 SER A CA 1
ATOM 943 C C . SER A 1 113 ? -19.806 0.993 7.027 1.00 88.06 113 SER A C 1
ATOM 945 O O . SER A 1 113 ? -20.709 1.794 7.236 1.00 88.06 113 SER A O 1
ATOM 947 N N . ASN A 1 114 ? -18.974 0.564 7.984 1.00 87.00 114 ASN A N 1
ATOM 948 C CA . ASN A 1 114 ? -19.101 0.883 9.409 1.00 87.00 114 ASN A CA 1
ATOM 949 C C . ASN A 1 114 ? -17.864 1.669 9.887 1.00 87.00 114 ASN A C 1
ATOM 951 O O . ASN A 1 114 ? -16.902 1.055 10.346 1.00 87.00 114 ASN A O 1
ATOM 955 N N . PRO A 1 115 ? -17.835 3.006 9.740 1.00 84.06 115 PRO A N 1
ATOM 956 C CA . PRO A 1 115 ? -16.635 3.811 9.995 1.00 84.06 115 PRO A CA 1
ATOM 957 C C . PRO A 1 115 ? -16.240 3.905 11.477 1.00 84.06 115 PRO A C 1
ATOM 959 O O . PRO A 1 115 ? -15.104 4.269 11.770 1.00 84.06 115 PRO A O 1
ATOM 962 N N . ASP A 1 116 ? -17.154 3.578 12.392 1.00 85.25 116 ASP A N 1
ATOM 963 C CA . ASP A 1 116 ? -16.945 3.676 13.842 1.00 85.25 116 ASP A CA 1
ATOM 964 C C . ASP A 1 116 ? -16.640 2.319 14.503 1.00 85.25 116 ASP A C 1
ATOM 966 O O . ASP A 1 116 ? -16.503 2.232 15.722 1.00 85.25 116 ASP A O 1
ATOM 970 N N . VAL A 1 117 ? -16.517 1.250 13.706 1.00 85.62 117 VAL A N 1
ATOM 971 C CA . VAL A 1 117 ? -16.208 -0.101 14.190 1.00 85.62 117 VAL A CA 1
ATOM 972 C C . VAL A 1 117 ? -14.747 -0.427 13.903 1.00 85.62 117 VAL A C 1
ATOM 974 O O . VAL A 1 117 ? -14.323 -0.467 12.750 1.00 85.62 117 VAL A O 1
ATOM 977 N N . TYR A 1 118 ? -13.992 -0.720 14.961 1.00 87.00 118 TYR A N 1
ATOM 978 C CA . TYR A 1 118 ? -12.581 -1.097 14.887 1.00 87.00 118 TYR A CA 1
ATOM 979 C C . TYR A 1 118 ? -12.398 -2.555 15.300 1.00 87.00 118 TYR A C 1
ATOM 981 O O . TYR A 1 118 ? -12.975 -3.015 16.285 1.00 87.00 118 TYR A O 1
ATOM 989 N N . LEU A 1 119 ? -11.569 -3.286 14.556 1.00 88.62 119 LEU A N 1
ATOM 990 C CA . LEU A 1 119 ? -11.282 -4.689 14.839 1.00 88.62 119 LEU A CA 1
ATOM 991 C C . LEU A 1 119 ? -10.196 -4.812 15.911 1.00 88.62 119 LEU A C 1
ATOM 993 O O . LEU A 1 119 ? -9.168 -4.135 15.861 1.00 88.62 119 LEU A O 1
ATOM 997 N N . VAL A 1 120 ? -10.402 -5.714 16.866 1.00 90.12 120 VAL A N 1
ATOM 998 C CA . VAL A 1 120 ? -9.390 -6.060 17.868 1.00 90.12 120 VAL A CA 1
ATOM 999 C C . VAL A 1 120 ? -8.450 -7.114 17.284 1.00 90.12 120 VAL A C 1
ATOM 1001 O O . VAL A 1 120 ? -8.893 -8.168 16.844 1.00 90.12 120 VAL A O 1
ATOM 1004 N N . GLU A 1 121 ? -7.143 -6.853 17.316 1.00 90.75 121 GLU A N 1
ATOM 1005 C CA . GLU A 1 121 ? -6.117 -7.849 16.983 1.00 90.75 121 GLU A CA 1
ATOM 1006 C C . GLU A 1 121 ? -5.901 -8.811 18.146 1.00 90.75 121 GLU A C 1
ATOM 1008 O O . GLU A 1 121 ? -5.850 -10.028 17.973 1.00 90.75 121 GLU A O 1
ATOM 1013 N N . LYS A 1 122 ? -5.735 -8.255 19.352 1.00 93.94 122 LYS A N 1
ATOM 1014 C CA . LYS A 1 122 ? -5.409 -9.039 20.541 1.00 93.94 122 LYS A CA 1
ATOM 1015 C C . LYS A 1 122 ? -5.828 -8.334 21.822 1.00 93.94 122 LYS A C 1
ATOM 1017 O O . LYS A 1 122 ? -5.571 -7.147 22.005 1.00 93.94 122 LYS A O 1
ATOM 1022 N N . VAL A 1 123 ? -6.375 -9.090 22.771 1.00 94.69 123 VAL A N 1
ATOM 1023 C CA . VAL A 1 123 ? -6.534 -8.630 24.157 1.00 94.69 123 VAL A CA 1
ATOM 1024 C C . VAL A 1 123 ? -5.209 -8.821 24.893 1.00 94.69 123 VAL A C 1
ATOM 1026 O O . VAL A 1 123 ? -4.725 -9.942 25.035 1.00 94.69 123 VAL A O 1
ATOM 1029 N N . LEU A 1 124 ? -4.618 -7.725 25.360 1.00 96.12 124 LEU A N 1
ATOM 1030 C CA . LEU A 1 124 ? -3.327 -7.712 26.047 1.00 96.12 124 LEU A CA 1
ATOM 1031 C C . LEU A 1 124 ? -3.475 -7.913 27.559 1.00 96.12 124 LEU A C 1
ATOM 1033 O O . LEU A 1 124 ? -2.657 -8.597 28.168 1.00 96.12 124 LEU A O 1
ATOM 1037 N N . ARG A 1 125 ? -4.499 -7.305 28.177 1.00 95.25 125 ARG A N 1
ATOM 1038 C CA . ARG A 1 125 ? -4.795 -7.423 29.618 1.00 95.25 125 ARG A CA 1
ATOM 1039 C C . ARG A 1 125 ? -6.299 -7.388 29.873 1.00 95.25 125 ARG A C 1
ATOM 1041 O O . ARG A 1 125 ? -7.056 -6.832 29.082 1.00 95.25 125 ARG A O 1
ATOM 1048 N N . LYS A 1 126 ? -6.731 -7.936 31.008 1.00 95.38 126 LYS A N 1
ATOM 1049 C CA . LYS A 1 126 ? -8.117 -7.863 31.496 1.00 95.38 126 LYS A CA 1
ATOM 1050 C C . LYS A 1 126 ? -8.110 -7.342 32.933 1.00 95.38 126 LYS A C 1
ATOM 1052 O O . LYS A 1 126 ? -7.265 -7.758 33.720 1.00 95.38 126 LYS A O 1
ATOM 1057 N N . ARG A 1 127 ? -9.030 -6.436 33.271 1.00 94.38 127 ARG A N 1
ATOM 1058 C CA . ARG A 1 127 ? -9.210 -5.915 34.637 1.00 94.38 127 ARG A CA 1
ATOM 1059 C C . ARG A 1 127 ? -10.685 -5.606 34.873 1.00 94.38 127 ARG A C 1
ATOM 1061 O O . ARG A 1 127 ? -11.226 -4.696 34.252 1.00 94.38 127 ARG A O 1
ATOM 1068 N N . GLY A 1 128 ? -11.330 -6.361 35.764 1.00 93.25 128 GLY A N 1
ATOM 1069 C CA . GLY A 1 128 ? -12.766 -6.224 36.026 1.00 93.25 128 GLY A CA 1
ATOM 1070 C C . GLY A 1 128 ? -13.591 -6.332 34.738 1.00 93.25 128 GLY A C 1
ATOM 1071 O O . GLY A 1 128 ? -13.445 -7.300 33.980 1.00 93.25 128 GLY A O 1
ATOM 1072 N N . ASN A 1 129 ? -14.410 -5.312 34.463 1.00 93.06 129 ASN A N 1
ATOM 1073 C CA . ASN A 1 129 ? -15.231 -5.236 33.251 1.00 93.06 129 ASN A CA 1
ATOM 1074 C C . ASN A 1 129 ? -14.527 -4.620 32.027 1.00 93.06 129 ASN A C 1
ATOM 1076 O O . ASN A 1 129 ? -15.153 -4.412 30.995 1.00 93.06 129 ASN A O 1
ATOM 1080 N N . ARG A 1 130 ? -13.219 -4.343 32.105 1.00 95.31 130 ARG A N 1
ATOM 1081 C CA . ARG A 1 130 ? -12.462 -3.725 31.008 1.00 95.31 130 ARG A CA 1
ATOM 1082 C C . ARG A 1 130 ? -11.406 -4.663 30.430 1.00 95.31 130 ARG A C 1
ATOM 1084 O O . ARG A 1 130 ? -10.860 -5.532 31.123 1.00 95.31 130 ARG A O 1
ATOM 1091 N N . ALA A 1 131 ? -11.090 -4.459 29.158 1.00 95.50 131 ALA A N 1
ATOM 1092 C CA . ALA A 1 131 ? -10.026 -5.144 28.436 1.00 95.50 131 ALA A CA 1
ATOM 1093 C C . ALA A 1 131 ? -9.071 -4.120 27.812 1.00 95.50 131 ALA A C 1
ATOM 1095 O O . ALA A 1 131 ? -9.513 -3.143 27.218 1.00 95.50 131 ALA A O 1
ATOM 1096 N N . PHE A 1 132 ? -7.763 -4.330 27.958 1.00 95.75 132 PHE A N 1
ATOM 1097 C CA . PHE A 1 132 ? -6.741 -3.546 27.267 1.00 95.75 132 PHE A CA 1
ATOM 1098 C C . PHE A 1 132 ? -6.429 -4.238 25.947 1.00 95.75 1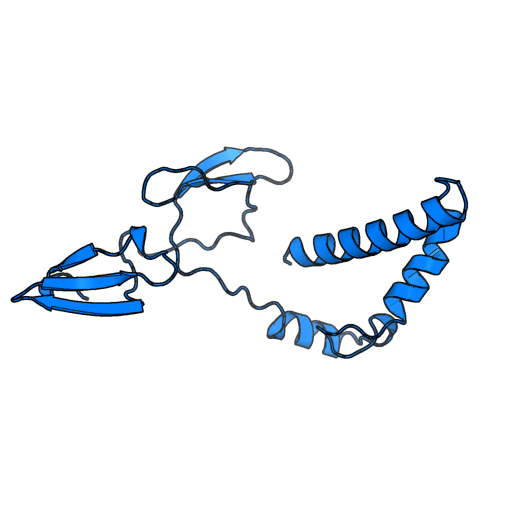32 PHE A C 1
ATOM 1100 O O . PHE A 1 132 ? -5.983 -5.390 25.960 1.00 95.75 132 PHE A O 1
ATOM 1107 N N . VAL A 1 133 ? -6.691 -3.573 24.827 1.00 95.19 133 VAL A N 1
ATOM 1108 C CA . VAL A 1 133 ? -6.664 -4.189 23.496 1.00 95.19 133 VAL A CA 1
ATOM 1109 C C . VAL A 1 133 ? -5.596 -3.579 22.600 1.00 95.19 133 VAL A C 1
ATOM 1111 O O . VAL A 1 133 ? -5.287 -2.393 22.695 1.00 95.19 133 VAL A O 1
ATOM 1114 N N . LYS A 1 134 ? -5.047 -4.417 21.720 1.00 94.69 134 LYS A N 1
ATOM 1115 C CA . LYS A 1 134 ? -4.315 -4.023 20.521 1.00 94.69 134 LYS A CA 1
ATOM 1116 C C . LYS A 1 134 ? -5.295 -4.029 19.355 1.00 94.69 134 LYS A C 1
ATOM 1118 O O . LYS A 1 134 ? -5.910 -5.063 19.088 1.00 94.69 134 LYS A O 1
ATOM 1123 N N . TRP A 1 135 ? -5.441 -2.891 18.691 1.00 91.50 135 TRP A N 1
ATOM 1124 C CA . TRP A 1 135 ? -6.306 -2.738 17.522 1.00 91.50 135 TRP A CA 1
ATOM 1125 C C . TRP A 1 135 ? -5.615 -3.259 16.262 1.00 91.50 135 TRP A C 1
ATOM 1127 O O . TRP A 1 135 ? -4.413 -3.066 16.080 1.00 91.50 135 TRP A O 1
ATOM 1137 N N . LEU A 1 136 ? -6.377 -3.929 15.402 1.00 88.12 136 LEU A N 1
ATOM 1138 C CA . LEU A 1 136 ? -5.869 -4.554 14.186 1.00 88.12 136 LEU A CA 1
ATOM 1139 C C . LEU A 1 136 ? -5.480 -3.508 13.148 1.00 88.12 136 LEU A C 1
ATOM 1141 O O . LEU A 1 136 ? -6.311 -2.729 12.683 1.00 88.12 136 LEU A O 1
ATOM 1145 N N . GLY A 1 137 ? -4.210 -3.540 12.749 1.00 84.19 137 GLY A N 1
ATOM 1146 C CA . GLY A 1 137 ? -3.650 -2.599 11.781 1.00 84.19 137 GLY A CA 1
ATOM 1147 C C . GLY A 1 137 ? -3.156 -1.285 12.388 1.00 84.19 137 GLY A C 1
ATOM 1148 O O . GLY A 1 137 ? -2.668 -0.459 11.634 1.00 84.19 137 GLY A O 1
ATOM 1149 N N . MET A 1 138 ? -3.220 -1.109 13.714 1.00 87.06 138 MET A N 1
ATOM 1150 C CA . MET A 1 138 ? -2.678 0.067 14.404 1.00 87.06 138 MET A CA 1
ATOM 1151 C C . MET A 1 138 ? -1.418 -0.273 15.212 1.00 87.06 138 MET A C 1
ATOM 1153 O O . MET A 1 138 ? -1.211 -1.400 15.688 1.00 87.06 138 MET A O 1
ATOM 1157 N N . ASP A 1 139 ? -0.559 0.726 15.396 1.00 88.62 139 ASP A N 1
ATOM 1158 C CA . ASP A 1 139 ? 0.621 0.603 16.243 1.00 88.62 139 ASP A CA 1
ATOM 1159 C C . ASP A 1 139 ? 0.253 0.609 17.745 1.00 88.62 139 ASP A C 1
ATOM 1161 O O . ASP A 1 139 ? -0.866 0.924 18.153 1.00 88.62 139 ASP A O 1
ATOM 1165 N N . SER A 1 140 ? 1.207 0.244 18.606 1.00 90.62 140 SER A N 1
ATOM 1166 C CA . SER A 1 140 ? 0.960 0.095 20.046 1.00 90.62 140 SER A CA 1
ATOM 1167 C C . SER A 1 140 ? 0.563 1.385 20.770 1.00 90.62 140 SER A C 1
ATOM 1169 O O . SER A 1 140 ? 0.001 1.299 21.862 1.00 90.62 140 SER A O 1
ATOM 1171 N N . SER A 1 141 ? 0.825 2.563 20.198 1.00 89.75 141 SER A N 1
ATOM 1172 C CA . SER A 1 141 ? 0.396 3.848 20.765 1.00 89.75 141 SER A CA 1
ATOM 1173 C C . SER A 1 141 ? -1.125 4.012 20.777 1.00 89.75 141 SER A C 1
ATOM 1175 O O . SER A 1 141 ? -1.639 4.869 21.497 1.00 89.75 141 SER A O 1
ATOM 1177 N N . HIS A 1 142 ? -1.849 3.209 19.992 1.00 88.62 142 HIS A N 1
ATOM 1178 C CA . HIS A 1 142 ? -3.309 3.207 19.919 1.00 88.62 142 HIS A CA 1
ATOM 1179 C C . HIS A 1 142 ? -3.955 2.223 20.904 1.00 88.62 142 HIS A C 1
ATOM 1181 O O . HIS A 1 142 ? -5.178 2.214 21.046 1.00 88.62 142 HIS A O 1
ATOM 1187 N N . ASN A 1 143 ? -3.164 1.401 21.602 1.00 93.88 143 ASN A N 1
ATOM 1188 C CA . ASN A 1 143 ? -3.694 0.441 22.565 1.00 93.88 143 ASN A CA 1
ATOM 1189 C C . ASN A 1 143 ? -4.478 1.159 23.669 1.00 93.88 143 ASN A C 1
ATOM 1191 O O . ASN A 1 143 ? -3.984 2.102 24.291 1.00 93.88 143 ASN A O 1
ATOM 1195 N N . SER A 1 144 ? -5.689 0.687 23.954 1.00 93.81 144 SER A N 1
ATOM 1196 C CA . SER A 1 144 ? -6.590 1.368 24.884 1.00 93.81 144 SER A CA 1
ATOM 1197 C C . SER A 1 144 ? -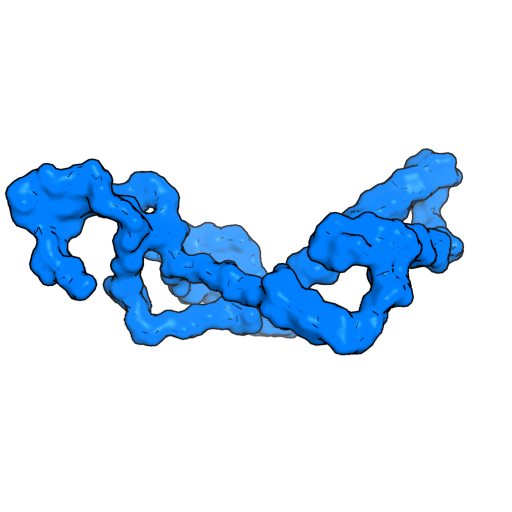7.437 0.391 25.696 1.00 93.81 144 SER A C 1
ATOM 1199 O O . SER A 1 144 ? -7.553 -0.796 25.383 1.00 93.81 144 SER A O 1
ATOM 1201 N N . TRP A 1 145 ? -7.984 0.885 26.811 1.00 95.38 145 TRP A N 1
ATOM 1202 C CA . TRP A 1 145 ? -8.903 0.131 27.661 1.00 95.38 145 TRP A CA 1
ATOM 1203 C C . TRP A 1 145 ? -10.341 0.323 27.192 1.00 95.38 145 TRP A C 1
ATOM 1205 O O . TRP A 1 145 ? -10.892 1.413 27.358 1.00 95.38 145 TRP A O 1
ATOM 1215 N N . ILE A 1 146 ? -10.972 -0.751 26.736 1.00 94.06 146 ILE A N 1
ATOM 1216 C CA . ILE A 1 146 ? -12.385 -0.781 26.351 1.00 94.06 146 ILE A CA 1
ATOM 1217 C C . ILE A 1 146 ? -13.233 -1.477 27.411 1.00 94.06 146 ILE A C 1
ATOM 1219 O O . ILE A 1 146 ? -12.720 -2.290 28.187 1.00 94.06 146 ILE A O 1
ATOM 1223 N N . ASP A 1 147 ? -14.521 -1.149 27.457 1.00 93.44 147 ASP A N 1
ATOM 1224 C CA . ASP A 1 147 ? -15.489 -1.923 28.229 1.00 93.44 147 ASP A CA 1
ATOM 1225 C C . ASP A 1 147 ? -15.835 -3.215 27.476 1.00 93.44 147 ASP A C 1
ATOM 1227 O O . ASP A 1 147 ? -15.926 -3.224 26.247 1.00 93.44 147 ASP A O 1
ATOM 1231 N N . LYS A 1 148 ? -15.999 -4.324 28.201 1.00 86.81 148 LYS A N 1
ATOM 1232 C CA . LYS A 1 148 ? -16.368 -5.613 27.601 1.00 86.81 148 LYS A CA 1
ATOM 1233 C C . LYS A 1 148 ? -17.728 -5.565 26.903 1.00 86.81 148 LYS A C 1
ATOM 1235 O O . LYS A 1 148 ? -17.900 -6.282 25.927 1.00 86.81 148 LYS A O 1
ATOM 1240 N N . ALA A 1 149 ? -18.654 -4.721 27.358 1.00 86.88 149 ALA A N 1
ATOM 1241 C CA . ALA A 1 149 ? -19.956 -4.525 26.725 1.00 86.88 149 ALA A CA 1
ATOM 1242 C C . ALA A 1 149 ? -19.865 -3.789 25.377 1.00 86.88 149 ALA A C 1
ATOM 1244 O O . ALA A 1 149 ? -20.809 -3.825 24.598 1.00 86.88 149 ALA A O 1
ATOM 1245 N N . SER A 1 150 ? -18.740 -3.126 25.087 1.00 80.88 150 SER A N 1
ATOM 1246 C CA . SER A 1 150 ? -18.491 -2.464 23.799 1.00 80.88 150 SER A CA 1
ATOM 1247 C C . SER A 1 150 ? -17.932 -3.407 22.729 1.00 80.88 150 SER A C 1
ATOM 1249 O O . SER A 1 150 ? -17.693 -2.972 21.604 1.00 80.88 150 SER A O 1
ATOM 1251 N N . VAL A 1 151 ? -17.674 -4.673 23.071 1.00 74.31 151 VAL A N 1
ATOM 1252 C CA . VAL A 1 151 ? -17.238 -5.699 22.118 1.00 74.31 151 VAL A CA 1
ATOM 1253 C C . VAL A 1 151 ? -18.488 -6.317 21.493 1.00 74.31 151 VAL A C 1
ATOM 1255 O O . VAL A 1 151 ? -19.244 -6.990 22.191 1.00 74.31 151 VAL A O 1
ATOM 1258 N N . LEU A 1 152 ? -18.706 -6.042 20.203 1.00 61.81 152 LEU A N 1
ATOM 1259 C CA . LEU A 1 152 ? -19.737 -6.679 19.374 1.00 61.81 152 LEU A CA 1
ATOM 1260 C C . LEU A 1 152 ? -19.301 -8.074 18.914 1.00 61.81 152 LEU A C 1
ATOM 1262 O O . LEU A 1 152 ? -18.086 -8.253 18.656 1.00 61.81 152 LEU A O 1
#

Radius of gyration: 22.63 Å; Cα contacts (8 Å, |Δi|>4): 155; chains: 1; bounding box: 50×35×64 Å

Foldseek 3Di:
DDVVVVVVVVVQLVVVLVVVCVVVVDNPCPVVVVVSVVCQQQDQDPLLRGGVVPQDPVSVVVSCVPSVDPPDALFAWDFPDWDVDVVIWTWTAHPVRHTDPDTDGPVNDDDDPCRPDWAFPDFPDDDDQWTFTDTGRDDPVPTDIDGVVPPD

Secondary structure (DSSP, 8-state):
--HHHHHHHHHHHHHHHHHHHHHHT----GGGHHHHHHHHHHSPPTTTSS-GGG--HHHHHHHHHHH------S---EEEEEE--SS-EEEEE-TTSPBPSS-EEGGG----S-TT---EEEEEEEETTEEEEEETT--GGG-EEEEGGG--